Protein AF-A0A2E0KJD5-F1 (afdb_monomer)

Sequence (62 aa):
MAIQSVVSTPMGSSIEALGDGRYRVCDGDHRCAEVVGLWFAGEMVREMELHHCSPESLRGEF

Secondary structure (DSSP, 8-state):
---EEEEE-TTS-EEEEEETTEEEEE-TT--EEEEESHHHHHHHHHHHHHHT--TTTTTT--

pLDDT: mean 89.9, std 8.22, range [56.16, 96.25]

Radius of gyration: 10.34 Å; Cα contacts (8 Å, |Δi|>4): 119; chains: 1; bounding box: 29×22×23 Å

Mean predicted aligned error: 3.71 Å

Nearest PDB structures (foldseek):
  4py5-assembly1_A 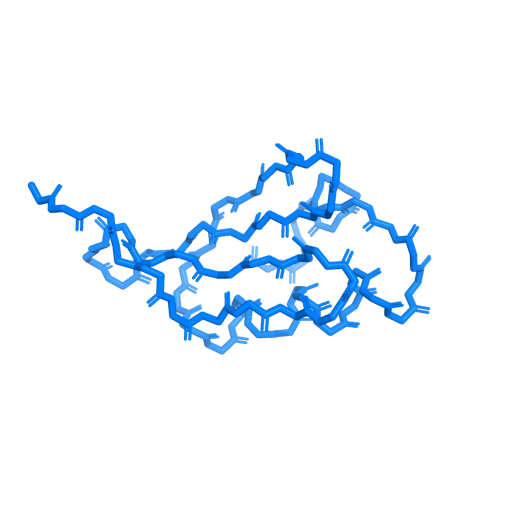 TM=4.996E-01  e=2.060E+00  Thermovibrio ammonificans HB-1
  7qh6-assembly1_D  TM=5.686E-01  e=2.191E+00  Homo sapiens
  7v6s-assembly2_B  TM=4.388E-01  e=3.373E+00  Escherichia coli K-12
  7n6g-assembly1_4H  TM=6.097E-01  e=7.999E+00  Chlamydomonas reinhardtii
  5n4a-assembly1_A  TM=5.107E-01  e=7.520E+00  Chlamydomonas reinhardtii

Structure (mmCIF, N/CA/C/O backbone):
data_AF-A0A2E0KJD5-F1
#
_entry.id   AF-A0A2E0KJD5-F1
#
loop_
_atom_site.group_PDB
_atom_site.id
_atom_site.type_symbol
_atom_site.label_atom_id
_atom_site.label_alt_id
_atom_site.label_comp_id
_atom_site.label_asym_id
_atom_site.label_entity_id
_atom_site.label_seq_id
_atom_site.pdbx_PDB_ins_code
_atom_site.Cartn_x
_atom_site.Cartn_y
_atom_site.Cartn_z
_atom_site.occupancy
_atom_site.B_iso_or_equiv
_atom_site.auth_seq_id
_atom_site.auth_comp_id
_atom_site.auth_asym_id
_atom_site.auth_atom_id
_atom_site.pdbx_PDB_model_num
ATOM 1 N N . MET A 1 1 ? -19.196 6.161 1.966 1.00 56.16 1 MET A N 1
ATOM 2 C CA . MET A 1 1 ? -17.828 6.605 2.307 1.00 56.16 1 MET A CA 1
ATOM 3 C C . MET A 1 1 ? -17.088 6.829 1.004 1.00 56.16 1 MET A C 1
ATOM 5 O O . MET A 1 1 ? -17.235 6.003 0.113 1.00 56.16 1 MET A O 1
ATOM 9 N N . ALA A 1 2 ? -16.413 7.966 0.846 1.00 70.75 2 ALA A N 1
ATOM 10 C CA . ALA A 1 2 ? -15.605 8.230 -0.341 1.00 70.75 2 ALA A CA 1
ATOM 11 C C . ALA A 1 2 ? -14.238 7.559 -0.169 1.00 70.75 2 ALA A C 1
ATOM 13 O O . ALA A 1 2 ? -13.657 7.654 0.910 1.00 70.75 2 ALA A O 1
ATOM 14 N N . ILE A 1 3 ? -13.753 6.886 -1.212 1.00 80.75 3 ILE A N 1
ATOM 15 C CA . ILE A 1 3 ? -12.383 6.370 -1.263 1.00 80.75 3 ILE A CA 1
ATOM 16 C C . ILE A 1 3 ? -11.446 7.582 -1.269 1.00 80.75 3 ILE A C 1
ATOM 18 O O . ILE A 1 3 ? -11.633 8.497 -2.074 1.00 80.75 3 ILE A O 1
ATOM 22 N N . GLN A 1 4 ? -10.483 7.624 -0.349 1.00 90.44 4 GLN A N 1
ATOM 23 C CA . GLN A 1 4 ? -9.526 8.729 -0.245 1.00 90.44 4 GLN A CA 1
ATOM 24 C C . GLN A 1 4 ? -8.138 8.252 -0.653 1.00 90.44 4 GLN A C 1
ATOM 26 O O . GLN A 1 4 ? -7.621 7.312 -0.058 1.00 90.44 4 GLN A O 1
ATOM 31 N N . SER A 1 5 ? -7.516 8.908 -1.635 1.00 92.06 5 SER A N 1
ATOM 32 C CA . SER A 1 5 ? -6.108 8.653 -1.949 1.00 92.06 5 SER A CA 1
ATOM 33 C C . SER A 1 5 ? -5.225 9.115 -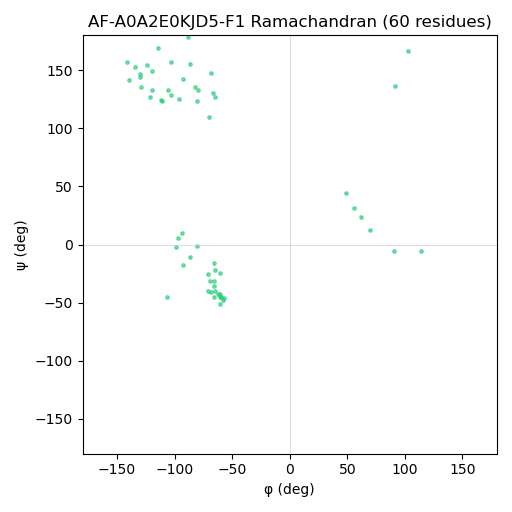0.786 1.00 92.06 5 SER A C 1
ATOM 35 O O . SER A 1 5 ? -5.385 10.225 -0.276 1.00 92.06 5 SER A O 1
ATOM 37 N N . VAL A 1 6 ? -4.327 8.234 -0.352 1.00 93.56 6 VAL A N 1
ATOM 38 C CA . VAL A 1 6 ? -3.376 8.453 0.745 1.00 93.56 6 VAL A CA 1
ATOM 39 C C . VAL A 1 6 ? -1.970 8.651 0.188 1.00 93.56 6 VAL A C 1
ATOM 41 O O . VAL A 1 6 ? -1.262 9.559 0.616 1.00 93.56 6 VAL A O 1
ATOM 44 N N . VAL A 1 7 ? -1.572 7.810 -0.770 1.00 92.69 7 VAL A N 1
ATOM 45 C CA . VAL A 1 7 ? -0.258 7.844 -1.422 1.00 92.69 7 VAL A CA 1
ATOM 46 C C . VAL A 1 7 ? -0.427 7.574 -2.911 1.00 92.69 7 VAL A C 1
ATOM 48 O O . VAL A 1 7 ? -1.191 6.692 -3.299 1.00 92.69 7 VAL A O 1
ATOM 51 N N . SER A 1 8 ? 0.362 8.282 -3.716 1.00 93.75 8 SER A N 1
ATOM 52 C CA . SER A 1 8 ? 0.656 7.925 -5.101 1.00 93.75 8 SER A CA 1
ATOM 53 C C . SER A 1 8 ? 2.164 7.958 -5.299 1.00 93.75 8 SER A C 1
ATOM 55 O O . SER A 1 8 ? 2.834 8.893 -4.856 1.00 93.75 8 SER A O 1
ATOM 57 N N . THR A 1 9 ? 2.692 6.944 -5.963 1.00 91.56 9 THR A N 1
ATOM 58 C CA . THR A 1 9 ? 4.122 6.807 -6.243 1.00 91.56 9 THR A CA 1
ATOM 59 C C 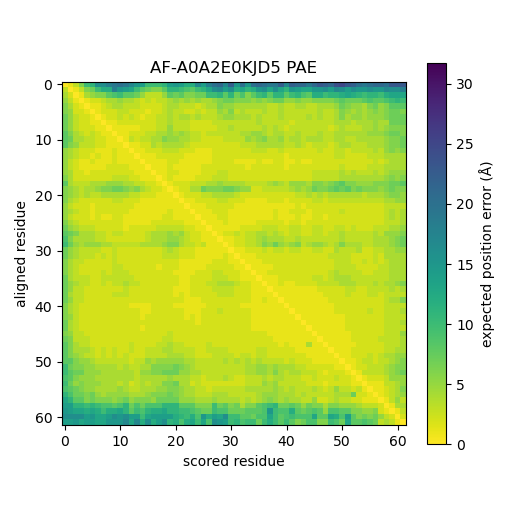. THR A 1 9 ? 4.433 7.168 -7.699 1.00 91.56 9 THR A C 1
ATOM 61 O O . THR A 1 9 ? 3.549 7.079 -8.557 1.00 91.56 9 THR A O 1
ATOM 64 N N . PRO A 1 10 ? 5.682 7.546 -8.029 1.00 90.12 10 PRO A N 1
ATOM 65 C CA . PRO A 1 10 ? 6.088 7.776 -9.417 1.00 90.12 10 PRO A CA 1
ATOM 66 C C . PRO A 1 10 ? 5.953 6.542 -10.323 1.00 90.12 10 PRO A C 1
ATOM 68 O O . PRO A 1 10 ? 5.810 6.704 -11.532 1.00 90.12 10 PRO A O 1
ATOM 71 N N . MET A 1 11 ? 5.980 5.329 -9.757 1.00 88.62 11 MET A N 1
ATOM 72 C CA . MET A 1 11 ? 5.800 4.067 -10.489 1.00 88.62 11 MET A CA 1
ATOM 73 C C . MET A 1 11 ? 4.327 3.737 -10.778 1.00 88.62 11 MET A C 1
ATOM 75 O O . MET A 1 11 ? 4.034 2.727 -11.412 1.00 88.62 11 MET A O 1
ATOM 79 N N . GLY A 1 12 ? 3.393 4.582 -10.333 1.00 91.38 12 GLY A N 1
ATOM 80 C CA . GLY A 1 12 ? 1.959 4.401 -10.551 1.00 91.38 12 GLY A CA 1
ATOM 81 C C . G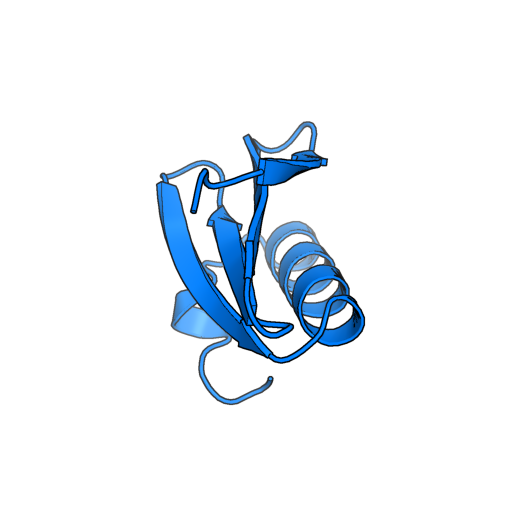LY A 1 12 ? 1.250 3.604 -9.455 1.00 91.38 12 GLY A C 1
ATOM 82 O O . GLY A 1 12 ? 0.024 3.551 -9.462 1.00 91.38 12 GLY A O 1
ATOM 83 N N . SER A 1 13 ? 1.982 3.055 -8.482 1.00 93.62 13 SER A N 1
ATOM 84 C CA . SER A 1 13 ? 1.396 2.401 -7.310 1.00 93.62 13 SER A CA 1
ATOM 85 C C . SER A 1 13 ? 0.699 3.412 -6.399 1.00 93.62 13 SER A C 1
ATOM 87 O O . SER A 1 13 ? 1.153 4.556 -6.264 1.00 93.62 13 SER A O 1
ATOM 89 N N . SER A 1 14 ? -0.374 2.996 -5.731 1.00 95.38 14 SER A N 1
ATOM 90 C CA . SER A 1 14 ? -1.181 3.863 -4.872 1.00 95.38 14 SER A CA 1
ATOM 91 C C . SER A 1 14 ? -1.674 3.168 -3.606 1.00 95.38 14 SER A C 1
ATOM 93 O O . SER A 1 14 ? -1.788 1.944 -3.542 1.00 95.38 14 SER A O 1
ATOM 95 N N . ILE A 1 15 ? -1.984 3.978 -2.590 1.00 96.25 15 ILE A N 1
ATOM 96 C CA . ILE A 1 15 ? -2.699 3.558 -1.382 1.00 96.25 15 ILE A CA 1
ATOM 97 C C . ILE A 1 15 ? -3.967 4.394 -1.274 1.00 96.25 15 ILE A C 1
ATOM 99 O O . ILE A 1 15 ? -3.905 5.624 -1.253 1.00 96.25 15 ILE A O 1
ATOM 103 N N . GLU A 1 16 ? -5.106 3.734 -1.134 1.00 96.00 16 GLU A N 1
ATOM 104 C CA . GLU A 1 16 ? -6.411 4.351 -0.950 1.00 96.00 16 GLU A CA 1
ATOM 105 C C . GLU A 1 16 ? -7.021 3.911 0.385 1.00 96.00 16 GLU A C 1
ATOM 107 O O . GLU A 1 16 ? -7.051 2.727 0.711 1.00 96.00 16 GLU A O 1
ATOM 112 N N . ALA A 1 17 ? -7.541 4.843 1.177 1.00 95.06 17 ALA A N 1
ATOM 113 C CA . ALA A 1 17 ? -8.282 4.531 2.389 1.00 95.06 17 ALA A CA 1
ATOM 114 C C . ALA A 1 17 ? -9.726 4.141 2.040 1.00 95.06 17 ALA A C 1
ATOM 116 O O . ALA A 1 17 ? -10.462 4.920 1.4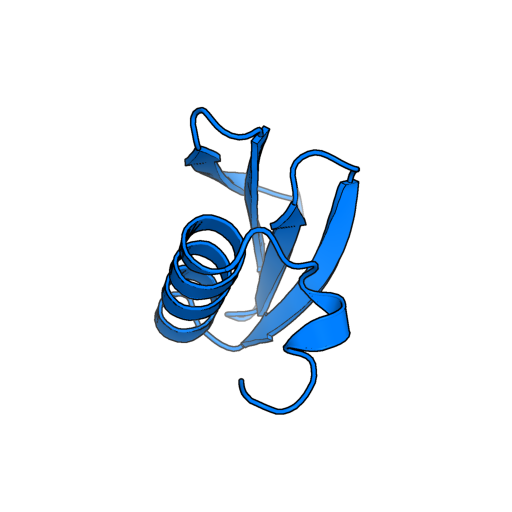26 1.00 95.06 17 ALA A O 1
ATOM 117 N N . LEU A 1 18 ? -10.136 2.947 2.477 1.00 94.06 18 LEU A N 1
ATOM 118 C CA . LEU A 1 18 ? -11.499 2.426 2.313 1.00 94.06 18 LEU A CA 1
ATOM 119 C C . LEU A 1 18 ? -12.398 2.732 3.522 1.00 94.06 18 LEU A C 1
ATOM 121 O O . LEU A 1 18 ? -13.623 2.675 3.416 1.00 94.06 18 LEU A O 1
ATOM 125 N N . GLY A 1 19 ? -11.794 3.076 4.661 1.00 90.50 19 GLY A N 1
ATOM 126 C CA . GLY A 1 19 ? -12.477 3.245 5.944 1.00 90.50 19 GLY A CA 1
ATOM 127 C C . GLY A 1 19 ? -12.258 2.055 6.878 1.00 90.50 19 GLY A C 1
ATOM 128 O O . GLY A 1 19 ? -11.750 1.011 6.475 1.00 90.50 19 GLY A O 1
ATOM 129 N N . ASP A 1 20 ? -12.599 2.228 8.156 1.00 91.50 20 ASP A N 1
ATOM 130 C CA . ASP A 1 20 ? -12.436 1.204 9.205 1.00 91.50 20 ASP A CA 1
ATOM 131 C C . ASP A 1 20 ? -10.997 0.670 9.343 1.00 91.50 20 ASP A C 1
ATOM 133 O O . ASP A 1 20 ? -10.776 -0.499 9.648 1.00 91.50 20 ASP A O 1
ATOM 137 N N . GLY A 1 21 ? -10.000 1.515 9.056 1.00 9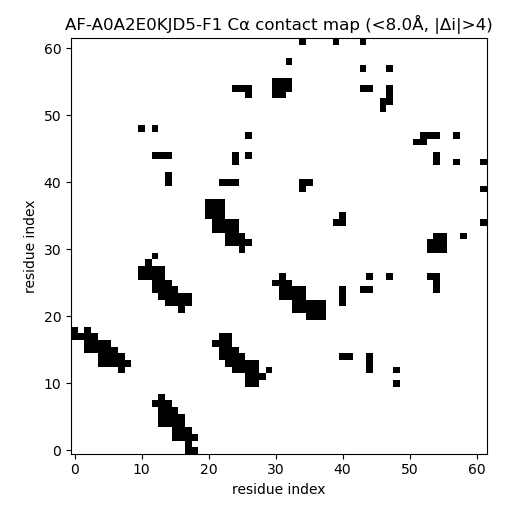2.62 21 GLY A N 1
ATOM 138 C CA . GLY A 1 21 ? -8.591 1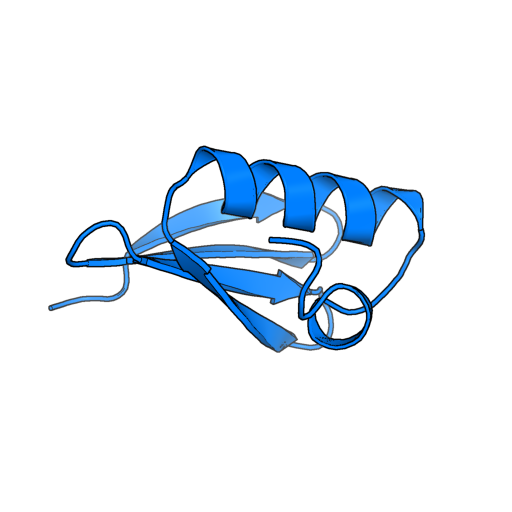.113 9.062 1.00 92.62 21 GLY A CA 1
ATOM 139 C C . GLY A 1 21 ? -8.199 0.171 7.920 1.00 92.62 21 GLY A C 1
ATOM 140 O O . GLY A 1 21 ? -7.109 -0.392 7.963 1.00 92.62 21 GLY A O 1
ATOM 141 N N . ARG A 1 22 ? -9.050 -0.007 6.904 1.00 95.00 22 ARG A N 1
ATOM 142 C CA . ARG A 1 22 ? -8.736 -0.758 5.686 1.00 95.00 22 ARG A CA 1
ATOM 143 C C . ARG A 1 22 ? -8.200 0.158 4.601 1.00 95.00 22 ARG A C 1
ATOM 145 O O . ARG A 1 22 ? -8.685 1.278 4.406 1.00 95.00 22 ARG A O 1
ATOM 152 N N . TYR A 1 23 ? -7.239 -0.373 3.869 1.00 95.56 23 TYR A N 1
ATOM 153 C CA . TYR A 1 23 ? -6.569 0.300 2.775 1.00 95.56 23 TYR A CA 1
ATOM 154 C C . TYR A 1 23 ? -6.562 -0.606 1.554 1.00 95.56 23 TYR A C 1
ATOM 156 O O . TYR A 1 23 ? -6.441 -1.824 1.673 1.00 95.56 23 TYR A O 1
ATOM 164 N N . ARG A 1 24 ? -6.688 -0.002 0.381 1.00 94.94 24 ARG A N 1
ATOM 165 C CA . ARG A 1 24 ? -6.464 -0.642 -0.905 1.00 94.94 24 ARG A CA 1
ATOM 166 C C . ARG A 1 24 ? -5.115 -0.198 -1.427 1.00 94.94 24 ARG A C 1
ATOM 168 O O . ARG A 1 24 ? -4.840 0.993 -1.480 1.00 94.94 24 ARG A O 1
ATOM 175 N N . VAL A 1 25 ? -4.298 -1.158 -1.807 1.00 95.44 25 VAL A N 1
ATOM 176 C CA . VAL A 1 25 ? -2.986 -0.942 -2.395 1.00 95.44 25 VAL A CA 1
ATOM 177 C C . VAL A 1 25 ? -3.058 -1.401 -3.836 1.00 95.44 25 VAL A C 1
ATOM 179 O O . VAL A 1 25 ? -3.437 -2.546 -4.067 1.00 95.44 25 VAL A O 1
ATOM 182 N N . CYS A 1 26 ? -2.728 -0.531 -4.784 1.00 94.44 26 CYS A N 1
ATOM 183 C CA . CYS A 1 26 ? -2.700 -0.863 -6.204 1.00 94.44 26 CYS A CA 1
ATOM 184 C C . CYS A 1 26 ? -1.297 -0.669 -6.781 1.00 94.44 26 CYS A C 1
ATOM 186 O O . CYS A 1 26 ? -0.569 0.209 -6.320 1.00 94.44 26 CYS A O 1
ATOM 188 N N . ASP A 1 27 ? -0.929 -1.461 -7.786 1.00 93.56 27 ASP A N 1
ATOM 189 C CA . ASP A 1 27 ? 0.253 -1.214 -8.616 1.00 93.56 27 ASP A CA 1
ATOM 190 C C . ASP A 1 27 ? -0.069 -0.301 -9.818 1.00 93.56 27 ASP A C 1
ATOM 192 O O . ASP A 1 27 ? -1.215 0.116 -10.020 1.00 93.56 27 ASP A O 1
ATOM 196 N N . GLY A 1 28 ? 0.950 0.006 -10.627 1.00 89.81 28 GLY A N 1
ATOM 197 C CA . GLY A 1 28 ? 0.806 0.817 -11.843 1.00 89.81 28 GLY A CA 1
ATOM 198 C C . GLY A 1 28 ? -0.044 0.180 -12.953 1.00 89.81 28 GLY A C 1
ATOM 199 O O . GLY A 1 28 ? -0.498 0.895 -13.843 1.00 89.81 28 GLY A O 1
ATOM 200 N N . ASP A 1 29 ? -0.310 -1.129 -12.883 1.00 91.81 29 ASP A N 1
ATOM 201 C CA . ASP A 1 29 ? -1.196 -1.863 -13.798 1.00 91.81 29 ASP A CA 1
ATOM 202 C C . ASP A 1 29 ? -2.637 -1.967 -13.256 1.00 91.81 29 ASP A C 1
ATOM 204 O O . ASP A 1 29 ? -3.472 -2.686 -13.810 1.00 91.81 29 ASP A O 1
ATOM 208 N N . HIS A 1 30 ? -2.953 -1.242 -12.176 1.00 87.94 30 HIS A N 1
ATOM 209 C CA . HIS A 1 30 ? -4.245 -1.258 -11.487 1.00 87.94 30 HIS A CA 1
ATOM 210 C C . HIS A 1 30 ? -4.642 -2.623 -10.895 1.00 87.94 30 HIS A C 1
ATOM 212 O O . HIS A 1 30 ? -5.827 -2.870 -10.645 1.00 87.94 30 HIS A O 1
ATOM 218 N N . ARG A 1 31 ? -3.681 -3.511 -10.615 1.00 93.06 31 ARG A N 1
ATOM 219 C CA . ARG A 1 31 ? -3.931 -4.687 -9.770 1.00 93.06 31 ARG A CA 1
ATOM 220 C C . ARG A 1 31 ? -3.905 -4.240 -8.326 1.00 93.06 31 ARG A C 1
ATOM 222 O O . ARG A 1 31 ? -2.982 -3.539 -7.930 1.00 93.06 31 ARG A O 1
ATOM 229 N N . CYS A 1 32 ? -4.897 -4.652 -7.542 1.00 93.75 32 CYS A N 1
ATOM 230 C CA . CYS A 1 32 ? -5.060 -4.160 -6.180 1.00 93.75 32 CYS A CA 1
ATOM 231 C C . CYS A 1 32 ? -5.232 -5.285 -5.155 1.00 93.75 32 CYS A C 1
ATOM 233 O O . CYS A 1 32 ? -5.877 -6.297 -5.431 1.00 93.75 32 CYS A O 1
ATOM 235 N N . ALA A 1 33 ? -4.731 -5.064 -3.942 1.00 94.00 33 ALA A N 1
ATOM 236 C CA . ALA A 1 33 ? -5.040 -5.857 -2.756 1.00 94.00 33 ALA A CA 1
ATOM 237 C C . ALA A 1 33 ? -5.575 -4.965 -1.631 1.00 94.00 33 ALA A C 1
ATOM 239 O O . ALA A 1 33 ? -5.296 -3.769 -1.574 1.00 94.00 33 ALA A O 1
ATOM 240 N N . GLU A 1 34 ? -6.363 -5.552 -0.733 1.00 94.25 34 GLU A N 1
ATOM 241 C CA . GLU A 1 34 ? -6.854 -4.872 0.463 1.00 94.25 34 GLU A CA 1
ATOM 242 C C . GLU A 1 34 ? -6.093 -5.378 1.685 1.00 94.25 34 GLU A C 1
ATOM 244 O O . GLU A 1 34 ? -5.933 -6.584 1.864 1.00 94.25 34 GLU A O 1
ATOM 249 N N . VAL A 1 35 ? -5.643 -4.449 2.522 1.00 94.06 35 VAL A N 1
ATOM 250 C CA . VAL A 1 35 ? -4.885 -4.724 3.745 1.00 94.06 35 VAL A CA 1
ATOM 251 C C . VAL A 1 35 ? -5.431 -3.893 4.900 1.00 94.06 35 VAL A C 1
ATOM 253 O O . VAL A 1 35 ? -6.009 -2.816 4.714 1.00 94.06 35 VAL A O 1
ATOM 256 N N . VAL A 1 36 ? -5.268 -4.398 6.120 1.00 94.69 36 VAL A N 1
ATOM 257 C CA . VAL A 1 36 ? -5.687 -3.695 7.335 1.00 94.69 36 VAL A CA 1
ATOM 258 C C . VAL A 1 36 ? -4.488 -2.952 7.907 1.00 94.69 36 VAL A C 1
ATOM 260 O O . VAL A 1 36 ? -3.470 -3.556 8.201 1.00 94.69 36 VAL A O 1
ATOM 263 N N . GLY A 1 37 ? -4.628 -1.647 8.126 1.00 94.25 37 GLY A N 1
ATOM 264 C CA . GLY A 1 37 ? -3.598 -0.795 8.712 1.00 94.25 37 GLY A CA 1
ATOM 265 C C . GLY A 1 37 ? -2.682 -0.133 7.680 1.00 94.25 37 GLY A C 1
ATOM 266 O O . GLY A 1 37 ? -2.199 -0.755 6.736 1.00 94.25 37 GLY A O 1
ATOM 267 N N . LEU A 1 38 ? -2.406 1.156 7.896 1.00 94.19 38 LEU A N 1
ATOM 268 C CA . LEU A 1 38 ? -1.602 1.968 6.977 1.00 94.19 38 LEU A CA 1
ATOM 269 C C . LEU A 1 38 ? -0.145 1.495 6.896 1.00 94.19 38 LEU A C 1
ATOM 271 O O . LEU A 1 38 ? 0.484 1.621 5.851 1.00 94.19 38 LEU A O 1
ATOM 275 N N . TRP A 1 39 ? 0.382 0.942 7.992 1.00 94.38 39 TRP A N 1
ATOM 276 C CA . TRP A 1 39 ? 1.740 0.400 8.038 1.00 94.38 39 TRP A CA 1
ATOM 277 C C . TRP A 1 39 ? 1.925 -0.738 7.030 1.00 94.38 39 TRP A C 1
ATOM 279 O O . TRP A 1 39 ? 2.826 -0.683 6.200 1.00 94.38 39 TRP A O 1
ATOM 289 N N . PHE A 1 40 ? 1.027 -1.725 7.054 1.00 95.06 40 PHE A N 1
ATOM 290 C CA . PHE A 1 40 ? 1.068 -2.854 6.128 1.00 95.06 40 PHE A CA 1
ATOM 291 C C . PHE A 1 40 ? 0.826 -2.422 4.680 1.00 95.06 40 PHE A C 1
ATOM 293 O O . PHE A 1 40 ? 1.482 -2.927 3.776 1.00 95.06 40 PHE A O 1
ATOM 300 N N . ALA A 1 41 ? -0.037 -1.425 4.458 1.00 95.25 41 ALA A N 1
ATOM 301 C CA . ALA A 1 41 ? -0.206 -0.827 3.136 1.00 95.25 41 ALA A CA 1
ATOM 302 C C . ALA A 1 41 ? 1.093 -0.203 2.599 1.00 95.25 41 ALA A C 1
ATOM 304 O O . ALA A 1 41 ? 1.431 -0.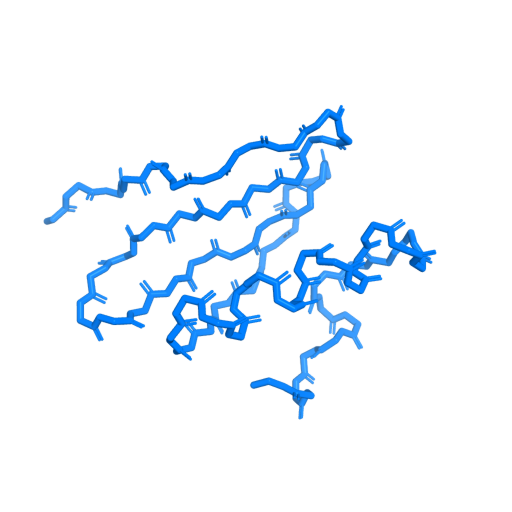391 1.433 1.00 95.25 41 ALA A O 1
ATOM 305 N N . GLY A 1 42 ? 1.834 0.508 3.454 1.00 94.88 42 GLY A N 1
ATOM 306 C CA . GLY A 1 42 ? 3.130 1.090 3.106 1.00 94.88 42 GLY A CA 1
ATOM 307 C C . GLY A 1 42 ? 4.197 0.038 2.807 1.00 94.88 42 GLY A C 1
ATOM 308 O O . GLY A 1 42 ? 4.891 0.152 1.800 1.00 94.88 42 GLY A O 1
ATOM 309 N N . GLU A 1 43 ? 4.297 -1.002 3.638 1.00 95.19 43 GLU A N 1
ATOM 310 C CA . GLU A 1 43 ? 5.233 -2.110 3.408 1.00 95.19 43 GLU A CA 1
ATOM 311 C C . GLU A 1 43 ? 4.922 -2.853 2.107 1.00 95.19 43 GLU A C 1
ATOM 313 O O . GLU A 1 43 ? 5.833 -3.106 1.324 1.00 95.19 43 GLU A O 1
ATOM 318 N N . MET A 1 44 ? 3.646 -3.117 1.815 1.00 93.88 44 MET A N 1
ATOM 319 C CA . MET A 1 44 ? 3.252 -3.742 0.553 1.00 93.88 44 MET A CA 1
ATOM 320 C C . MET A 1 44 ? 3.665 -2.890 -0.654 1.00 93.88 44 MET A C 1
ATOM 322 O O . MET A 1 44 ? 4.242 -3.425 -1.594 1.00 93.88 44 MET A O 1
ATOM 326 N N . VAL A 1 45 ? 3.438 -1.568 -0.631 1.00 94.50 45 VAL A N 1
ATOM 327 C CA . VAL A 1 45 ? 3.918 -0.671 -1.704 1.00 94.50 45 VAL A CA 1
ATOM 328 C C . VAL A 1 45 ? 5.433 -0.723 -1.844 1.00 94.50 45 VAL A C 1
ATOM 330 O O . VAL A 1 45 ? 5.933 -0.844 -2.960 1.00 94.50 45 VAL A O 1
ATOM 333 N N . ARG A 1 46 ? 6.161 -0.679 -0.726 1.00 93.12 46 ARG A N 1
ATOM 334 C CA . ARG A 1 46 ? 7.623 -0.753 -0.722 1.00 93.12 46 ARG A CA 1
ATOM 335 C C . ARG A 1 46 ? 8.119 -2.042 -1.381 1.00 93.12 46 ARG A C 1
ATOM 337 O O . ARG A 1 46 ? 9.000 -1.978 -2.234 1.00 93.12 46 ARG A O 1
ATOM 344 N N . GLU A 1 47 ? 7.556 -3.191 -1.017 1.00 93.44 47 GLU A N 1
ATOM 345 C CA . GLU A 1 47 ? 7.944 -4.492 -1.575 1.00 93.44 47 GLU A CA 1
ATOM 346 C C . GLU A 1 47 ? 7.557 -4.624 -3.056 1.00 93.44 47 GLU A C 1
ATOM 348 O O . GLU A 1 47 ? 8.375 -5.078 -3.857 1.00 93.44 47 GLU A O 1
ATOM 353 N N . MET A 1 48 ? 6.367 -4.153 -3.451 1.00 93.06 48 MET A N 1
ATOM 354 C CA . MET A 1 48 ? 5.954 -4.115 -4.860 1.00 93.06 48 MET A CA 1
ATOM 355 C C . MET A 1 48 ? 6.936 -3.324 -5.72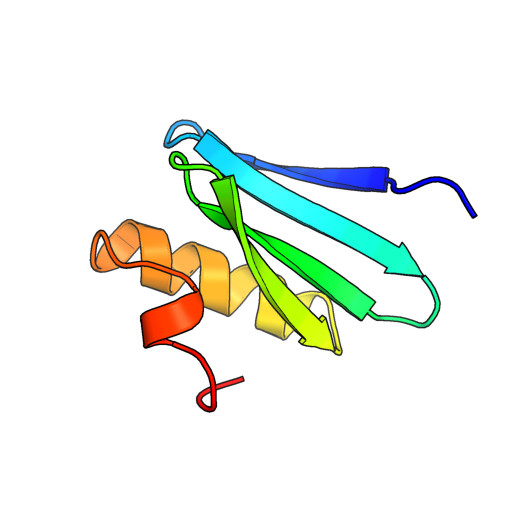4 1.00 93.06 48 MET A C 1
ATOM 357 O O . MET A 1 48 ? 7.325 -3.792 -6.793 1.00 93.06 48 MET A O 1
ATOM 361 N N . GLU A 1 49 ? 7.353 -2.140 -5.271 1.00 91.69 49 GLU A N 1
ATOM 362 C CA . GLU A 1 49 ? 8.286 -1.299 -6.023 1.00 91.69 49 GLU A CA 1
ATOM 363 C C . GLU A 1 49 ? 9.706 -1.869 -6.041 1.00 91.69 49 GLU A C 1
ATOM 365 O O . GLU A 1 49 ? 10.354 -1.846 -7.085 1.00 91.69 49 GLU A O 1
ATOM 370 N N . LEU A 1 50 ? 10.188 -2.419 -4.921 1.00 92.56 50 LEU A N 1
ATOM 371 C CA . LEU A 1 50 ? 11.521 -3.027 -4.841 1.00 92.56 50 LEU A CA 1
ATOM 372 C C . LEU A 1 50 ? 11.653 -4.265 -5.734 1.00 92.56 50 LEU A C 1
ATOM 374 O O . LEU A 1 50 ? 12.693 -4.468 -6.364 1.00 92.56 50 LEU A O 1
ATOM 378 N N . HIS A 1 51 ? 10.611 -5.093 -5.782 1.00 91.19 51 HIS A N 1
ATOM 379 C CA . HIS A 1 51 ? 10.618 -6.361 -6.508 1.00 91.19 51 HIS A CA 1
ATOM 380 C C . HIS A 1 51 ? 9.949 -6.290 -7.885 1.00 91.19 51 HIS A C 1
ATOM 382 O O . HIS A 1 51 ? 9.962 -7.286 -8.609 1.00 91.19 51 HIS A O 1
ATOM 388 N N . HIS A 1 52 ? 9.400 -5.132 -8.262 1.00 88.94 52 HIS A N 1
ATOM 389 C CA . HIS A 1 52 ? 8.580 -4.943 -9.462 1.00 88.94 52 HIS A CA 1
ATOM 390 C C . HIS A 1 52 ? 7.484 -6.015 -9.585 1.00 88.94 52 HIS A C 1
ATOM 392 O O . HIS A 1 52 ? 7.287 -6.619 -10.644 1.00 88.94 52 HIS A O 1
ATOM 398 N N . CYS A 1 53 ? 6.808 -6.297 -8.471 1.00 88.94 53 CYS A N 1
ATOM 399 C CA . CYS A 1 53 ? 5.805 -7.348 -8.372 1.00 88.94 53 CYS A CA 1
ATOM 400 C C . CYS A 1 53 ? 4.407 -6.781 -8.108 1.00 88.94 53 CYS A C 1
ATOM 402 O O . CYS A 1 53 ? 4.216 -5.598 -7.838 1.00 88.94 53 CYS A O 1
ATOM 404 N N . SER A 1 54 ? 3.416 -7.657 -8.240 1.00 88.88 54 SER A N 1
ATOM 405 C CA . SER A 1 54 ? 2.012 -7.314 -8.040 1.00 88.88 54 SER A CA 1
ATOM 406 C C . SER A 1 54 ? 1.611 -7.444 -6.573 1.00 88.88 54 SER A C 1
ATOM 408 O O . SER A 1 54 ? 2.169 -8.295 -5.871 1.00 88.88 54 SER A O 1
ATOM 410 N N . PRO A 1 55 ? 0.569 -6.733 -6.120 1.00 89.50 55 PRO A N 1
ATOM 411 C CA . PRO A 1 55 ? 0.063 -6.912 -4.761 1.00 89.50 55 PRO A CA 1
ATOM 412 C C . PRO A 1 55 ? -0.525 -8.316 -4.542 1.00 89.50 55 PRO A C 1
ATOM 414 O O . PRO A 1 55 ? -0.585 -8.811 -3.421 1.00 89.50 55 PRO A O 1
ATOM 417 N N . GLU A 1 56 ? -0.928 -8.999 -5.617 1.00 86.38 56 GLU A N 1
ATOM 418 C CA . GLU A 1 56 ? -1.430 -10.376 -5.591 1.00 86.38 56 GLU A CA 1
ATOM 419 C C . GLU A 1 56 ? -0.329 -11.385 -5.250 1.00 86.38 56 GLU A C 1
ATOM 421 O O . GLU A 1 56 ? -0.592 -12.414 -4.633 1.00 86.38 56 GLU A O 1
ATOM 426 N N . SER A 1 57 ? 0.909 -11.085 -5.645 1.00 85.88 57 SER A N 1
ATOM 427 C CA . SER A 1 57 ? 2.080 -11.911 -5.350 1.00 85.88 57 SER A CA 1
ATOM 428 C C . SER A 1 57 ? 2.462 -11.854 -3.872 1.00 85.88 57 SER A C 1
ATOM 430 O O . SER A 1 57 ? 3.026 -12.816 -3.370 1.00 85.88 57 SER A O 1
ATOM 432 N N . LEU A 1 58 ? 2.103 -10.759 -3.196 1.00 83.81 58 LEU A N 1
ATOM 433 C CA . LEU A 1 58 ? 2.359 -10.503 -1.776 1.00 83.81 58 LEU A CA 1
ATOM 434 C C . LEU A 1 58 ? 1.153 -10.851 -0.883 1.00 83.81 58 LEU A C 1
ATOM 436 O O . LEU A 1 58 ? 1.122 -10.561 0.317 1.00 83.81 58 LEU A O 1
ATOM 440 N N . ARG A 1 59 ? 0.095 -11.430 -1.467 1.00 72.12 59 ARG A N 1
ATOM 441 C CA . ARG A 1 59 ? -1.164 -11.698 -0.766 1.00 72.12 59 ARG A CA 1
ATOM 442 C C . ARG A 1 59 ? -0.955 -12.815 0.260 1.00 72.12 59 ARG A C 1
ATOM 444 O O . ARG A 1 59 ? -0.824 -13.980 -0.106 1.00 72.12 59 ARG A O 1
ATOM 451 N N . GLY A 1 60 ? -0.985 -12.457 1.543 1.00 70.88 60 GLY A N 1
ATOM 452 C CA . GLY A 1 60 ? -0.762 -13.373 2.671 1.00 70.88 60 GLY A CA 1
ATOM 453 C C . GLY A 1 60 ? 0.505 -13.090 3.481 1.00 70.88 60 GLY A C 1
ATOM 454 O O . GLY A 1 60 ? 0.699 -13.720 4.517 1.00 70.88 60 GLY A O 1
ATOM 455 N N . GLU A 1 61 ? 1.334 -12.138 3.049 1.00 69.81 61 GLU A N 1
ATOM 456 C CA . GLU A 1 61 ? 2.462 -11.617 3.837 1.00 69.81 61 GLU A CA 1
ATOM 457 C C . GLU A 1 61 ? 2.044 -10.465 4.771 1.00 69.81 61 GLU A C 1
ATOM 459 O O . GLU A 1 61 ? 2.799 -10.088 5.669 1.00 69.81 61 GLU A O 1
ATOM 464 N N . PHE A 1 62 ? 0.821 -9.950 4.589 1.00 63.09 62 PHE A N 1
ATOM 465 C CA . PHE A 1 62 ? 0.272 -8.749 5.221 1.00 63.09 62 PHE A CA 1
ATOM 466 C C . PHE A 1 62 ? -1.193 -8.932 5.634 1.00 63.09 62 PHE A C 1
ATOM 468 O O . PHE A 1 62 ? -1.934 -9.624 4.893 1.00 63.09 62 PHE A O 1
#

Foldseek 3Di:
DDWAWDDADPQGWTWIDPDPQKIWTFGNVRQIDIDGHPVVSVVLVVCCVVVVDGSVVCPPVD

Solvent-accessible surface area (backbone atoms only — not comparable to full-atom values): 3614 Å² total; per-residue (Å²): 134,77,78,39,82,76,46,77,45,96,77,49,27,36,35,29,38,69,54,95,60,29,30,37,33,30,35,60,86,70,48,65,36,78,37,71,36,69,66,50,42,50,51,50,52,52,50,24,66,76,67,75,48,53,43,73,80,52,67,78,82,102